Protein AF-A0A962BKD4-F1 (afdb_monomer_lite)

Secondary structure (DSSP, 8-state):
-----EEEEEEEEHHHHHHHHHHHH--------TT-EEEEEEEEEEEE-TTS-EEEEETT----GGGS-HHHHHHHHHHHHHHHHHHTT--HHHHHHHHT--HHHHHHHHHHHH-GGGT--

Sequence (121 aa):
MIIGHETLDITLSVSTLRNTIEKVLGVWLPPVPEDRFVTIKVQFEINRARGGAIHIQPEGVSKNILDLPPERLKRLIQGIVWRDEHFRGKTIRAISESSKYSEAQVRKLITASLDIKSYSL

Structure (mmCIF, N/CA/C/O backbone):
data_AF-A0A962BKD4-F1
#
_entry.id   AF-A0A962BKD4-F1
#
loop_
_atom_site.group_PDB
_atom_site.id
_atom_site.type_symbol
_atom_site.label_atom_id
_atom_site.label_alt_id
_atom_site.label_comp_id
_atom_site.label_asym_id
_atom_site.label_entity_id
_atom_site.label_seq_id
_atom_site.pdbx_PDB_ins_code
_atom_site.Cartn_x
_atom_site.Cartn_y
_atom_site.Cartn_z
_atom_site.occupancy
_atom_site.B_iso_or_equiv
_atom_site.auth_seq_id
_atom_site.auth_comp_id
_atom_site.auth_asym_id
_atom_site.auth_atom_id
_atom_site.pdbx_PDB_model_num
ATOM 1 N N . MET A 1 1 ? -1.765 15.394 8.009 1.00 28.38 1 MET A N 1
ATOM 2 C CA . MET A 1 1 ? -0.819 16.207 7.223 1.00 28.38 1 MET A CA 1
ATOM 3 C C . MET A 1 1 ? -0.570 15.435 5.942 1.00 28.38 1 MET A C 1
ATOM 5 O O . MET A 1 1 ? 0.090 14.408 5.998 1.00 28.38 1 MET A O 1
ATOM 9 N N . ILE A 1 2 ? -1.247 15.823 4.861 1.00 34.50 2 ILE A N 1
ATOM 10 C CA . ILE A 1 2 ? -1.118 15.172 3.552 1.00 34.50 2 ILE A CA 1
ATOM 11 C C . ILE A 1 2 ? 0.162 15.739 2.940 1.00 34.50 2 ILE A C 1
ATOM 13 O O . ILE A 1 2 ? 0.261 16.949 2.749 1.00 34.50 2 ILE A O 1
ATOM 17 N N . ILE A 1 3 ? 1.169 14.889 2.766 1.00 40.38 3 ILE A N 1
ATOM 18 C CA . ILE A 1 3 ? 2.404 15.231 2.057 1.00 40.38 3 ILE A CA 1
ATOM 19 C C . ILE A 1 3 ? 2.055 15.067 0.574 1.00 40.38 3 ILE A C 1
ATOM 21 O O . ILE A 1 3 ? 1.474 14.049 0.208 1.00 40.38 3 ILE A O 1
ATOM 25 N N . GLY A 1 4 ? 2.256 16.127 -0.211 1.00 46.91 4 GLY A N 1
ATOM 26 C CA . GLY A 1 4 ? 1.742 16.250 -1.577 1.00 46.91 4 GLY A CA 1
ATOM 27 C C . GLY A 1 4 ? 2.238 15.168 -2.537 1.00 46.91 4 GLY A C 1
ATOM 28 O O . GLY A 1 4 ? 3.191 14.452 -2.248 1.00 46.91 4 GLY A O 1
ATOM 29 N N . HIS A 1 5 ? 1.567 15.075 -3.683 1.00 49.22 5 HIS A N 1
ATOM 30 C CA . HIS A 1 5 ? 1.942 14.205 -4.794 1.00 49.22 5 HIS A CA 1
ATOM 31 C C . HIS A 1 5 ? 3.372 14.525 -5.248 1.00 49.22 5 HIS A C 1
ATOM 33 O O . HIS A 1 5 ? 3.639 15.634 -5.719 1.00 49.22 5 HIS A O 1
ATOM 39 N N . GLU A 1 6 ? 4.291 13.575 -5.080 1.00 64.50 6 GLU A N 1
ATOM 40 C CA . GLU A 1 6 ? 5.655 13.688 -5.593 1.00 64.50 6 GLU A CA 1
ATOM 41 C C . GLU A 1 6 ? 5.735 13.016 -6.970 1.00 64.50 6 GLU A C 1
ATOM 43 O O . GLU A 1 6 ? 5.063 12.021 -7.257 1.00 64.50 6 GLU A O 1
ATOM 48 N N . THR A 1 7 ? 6.537 13.592 -7.864 1.00 67.38 7 THR A N 1
ATOM 49 C CA . THR A 1 7 ? 6.744 13.072 -9.220 1.00 67.38 7 THR A CA 1
ATOM 50 C C . THR A 1 7 ? 8.059 12.312 -9.284 1.00 67.38 7 THR A C 1
ATOM 52 O O . THR A 1 7 ? 9.117 12.881 -9.010 1.00 67.38 7 THR A O 1
ATOM 55 N N . LEU A 1 8 ? 8.000 11.034 -9.659 1.00 74.75 8 LEU A N 1
ATOM 56 C CA . LEU A 1 8 ? 9.176 10.232 -9.972 1.00 74.75 8 LEU A CA 1
ATOM 57 C C . LEU A 1 8 ? 9.465 10.356 -11.468 1.00 74.75 8 LEU A C 1
ATOM 59 O O . LEU A 1 8 ? 8.707 9.849 -12.298 1.00 74.75 8 LEU A O 1
ATOM 63 N N . ASP A 1 9 ? 10.584 10.995 -11.793 1.00 80.81 9 ASP A N 1
ATOM 64 C CA . ASP A 1 9 ? 11.065 11.139 -13.163 1.00 80.81 9 ASP A CA 1
ATOM 65 C C . ASP A 1 9 ? 12.155 10.089 -13.428 1.00 80.81 9 ASP A C 1
ATOM 67 O O . ASP A 1 9 ? 13.289 10.199 -12.958 1.00 80.81 9 ASP A O 1
ATOM 71 N N . ILE A 1 10 ? 11.816 9.045 -14.187 1.00 82.75 10 ILE A N 1
ATOM 72 C CA . ILE A 1 10 ? 12.759 7.997 -14.589 1.00 82.75 10 ILE A CA 1
ATOM 73 C C . ILE A 1 10 ? 13.315 8.358 -15.962 1.00 82.75 10 ILE A C 1
ATOM 75 O O . ILE A 1 10 ? 12.586 8.340 -16.952 1.00 82.75 10 ILE A O 1
ATOM 79 N N . THR A 1 11 ? 14.609 8.659 -16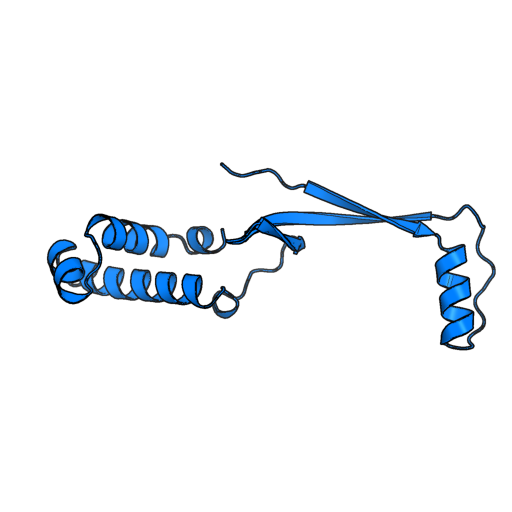.033 1.00 85.19 11 THR A N 1
ATOM 80 C CA . THR A 1 11 ? 15.290 8.973 -17.297 1.00 85.19 11 THR A CA 1
ATOM 81 C C . THR A 1 11 ? 16.047 7.753 -17.807 1.00 85.19 11 THR A C 1
ATOM 83 O O . THR A 1 11 ? 16.893 7.199 -17.109 1.00 85.19 11 THR A O 1
ATOM 86 N N . LEU A 1 12 ? 15.744 7.335 -19.034 1.00 87.94 12 LEU A N 1
ATOM 87 C CA . LEU A 1 12 ? 16.318 6.153 -19.674 1.00 87.94 12 LEU A CA 1
ATOM 88 C C . LEU A 1 12 ? 17.097 6.549 -20.928 1.00 87.94 12 LEU A C 1
ATOM 90 O O . LEU A 1 12 ? 16.568 7.245 -21.795 1.00 87.94 12 LEU A O 1
ATOM 94 N N . SER A 1 13 ? 18.331 6.054 -21.048 1.00 90.56 13 SER A N 1
ATOM 95 C CA . SER A 1 13 ? 19.105 6.106 -22.293 1.00 90.56 13 SER A CA 1
ATOM 96 C C . SER A 1 13 ? 18.571 5.055 -23.267 1.00 90.56 13 SER A C 1
ATOM 98 O O . SER A 1 13 ? 18.626 3.850 -22.996 1.00 90.56 13 SER A O 1
ATOM 100 N N . VAL A 1 14 ? 18.058 5.502 -24.415 1.00 90.25 14 VAL A N 1
ATOM 101 C CA . VAL A 1 14 ? 17.474 4.603 -25.421 1.00 90.25 14 VAL A CA 1
ATOM 102 C C . VAL A 1 14 ? 18.555 3.762 -26.104 1.00 90.25 14 VAL A C 1
ATOM 104 O O . VAL A 1 14 ? 18.327 2.587 -26.387 1.00 90.25 14 VAL A O 1
ATOM 107 N N . SER A 1 15 ? 19.748 4.324 -26.306 1.00 91.81 15 SER A N 1
ATOM 108 C CA . SER A 1 15 ? 20.911 3.609 -26.846 1.00 91.81 15 SER A CA 1
ATOM 109 C C . SER A 1 15 ? 21.341 2.450 -25.936 1.00 91.81 15 SER A C 1
ATOM 111 O O . SER A 1 15 ? 21.549 1.331 -26.408 1.00 91.81 15 SER A O 1
ATOM 113 N N . THR A 1 16 ? 21.371 2.671 -24.620 1.00 89.31 16 THR A N 1
ATOM 114 C CA . THR A 1 16 ? 21.744 1.642 -23.632 1.00 89.31 16 THR A CA 1
ATOM 115 C C . THR A 1 16 ? 20.696 0.531 -23.543 1.00 89.31 16 THR A C 1
ATOM 117 O O . THR A 1 16 ? 21.035 -0.656 -23.497 1.0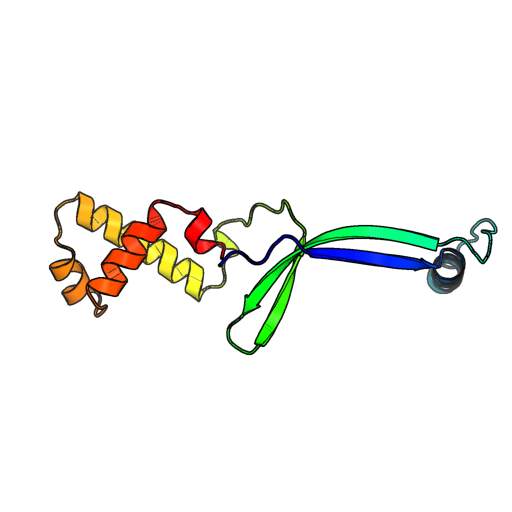0 89.31 16 THR A O 1
ATOM 120 N N . LEU A 1 17 ? 19.411 0.902 -23.555 1.00 90.38 17 LEU A N 1
ATOM 121 C CA . LEU A 1 17 ? 18.306 -0.055 -23.564 1.00 90.38 17 LEU A CA 1
ATOM 122 C C . LEU A 1 17 ? 18.324 -0.922 -24.827 1.00 90.38 17 LEU A C 1
ATOM 124 O O . LEU A 1 17 ? 18.221 -2.142 -24.725 1.00 90.38 17 LEU A O 1
ATOM 128 N N . ARG A 1 18 ? 18.519 -0.312 -26.003 1.00 91.31 18 ARG A N 1
ATOM 129 C CA . ARG A 1 18 ? 18.648 -1.027 -27.278 1.00 91.31 18 ARG A CA 1
ATOM 130 C C . ARG A 1 18 ? 19.765 -2.067 -27.212 1.00 91.31 18 ARG A C 1
ATOM 132 O O . ARG A 1 18 ? 19.494 -3.240 -27.439 1.00 91.31 18 ARG A O 1
ATOM 139 N N . ASN A 1 19 ? 20.979 -1.664 -26.830 1.00 90.69 19 ASN A N 1
ATOM 140 C CA . ASN A 1 19 ? 22.128 -2.572 -26.736 1.00 90.69 19 ASN A CA 1
ATOM 141 C C . ASN A 1 19 ? 21.861 -3.743 -25.775 1.00 90.69 19 ASN A C 1
ATOM 143 O O . ASN A 1 19 ? 22.301 -4.868 -26.007 1.00 90.69 19 ASN A O 1
ATOM 147 N N . THR A 1 20 ? 21.112 -3.489 -24.699 1.00 91.62 20 THR A N 1
ATOM 148 C CA . THR A 1 20 ? 20.728 -4.520 -23.729 1.00 91.62 20 THR A CA 1
ATOM 149 C C . THR A 1 20 ? 19.723 -5.501 -24.334 1.00 91.62 20 THR A C 1
ATOM 151 O O . THR A 1 20 ? 19.878 -6.708 -24.168 1.00 91.62 20 THR A O 1
ATOM 154 N N . ILE A 1 21 ? 18.726 -5.008 -25.075 1.00 92.12 21 ILE A N 1
ATOM 155 C CA . ILE A 1 21 ? 17.735 -5.844 -25.763 1.00 92.12 21 ILE A CA 1
ATOM 156 C C . ILE A 1 21 ? 18.397 -6.705 -26.842 1.00 92.12 21 ILE A C 1
ATOM 158 O O . ILE A 1 21 ? 18.151 -7.908 -26.876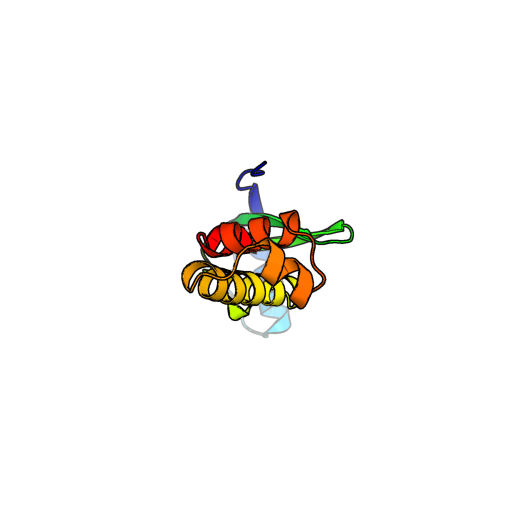 1.00 92.12 21 ILE A O 1
ATOM 162 N N . GLU A 1 22 ? 19.266 -6.130 -27.678 1.00 93.44 22 GLU A N 1
ATOM 163 C CA . GLU A 1 22 ? 19.989 -6.887 -28.710 1.00 93.44 22 GLU A CA 1
ATOM 164 C C . GLU A 1 22 ? 20.863 -7.981 -28.079 1.00 93.44 22 GLU A C 1
ATOM 166 O O . GLU A 1 22 ? 20.847 -9.126 -28.526 1.00 93.44 22 GLU A O 1
ATOM 171 N N . LYS A 1 23 ? 21.561 -7.669 -26.977 1.00 93.31 23 LYS A N 1
ATOM 172 C CA . LYS A 1 23 ? 22.402 -8.633 -26.254 1.00 93.31 23 LYS A CA 1
ATOM 173 C C . LYS A 1 23 ? 21.605 -9.771 -25.612 1.00 93.31 23 LYS A C 1
ATOM 175 O O . LYS A 1 23 ? 22.070 -10.907 -25.616 1.00 93.31 23 LYS A O 1
ATOM 180 N N . VAL A 1 24 ? 20.460 -9.470 -24.999 1.00 94.75 24 VAL A N 1
ATOM 181 C CA . VAL A 1 24 ? 19.678 -10.452 -24.226 1.00 94.75 24 VAL A CA 1
ATOM 182 C C . VAL A 1 24 ? 18.768 -11.283 -25.123 1.00 94.75 24 VAL A C 1
ATOM 184 O O . VAL A 1 24 ? 18.660 -12.490 -24.931 1.00 94.75 24 VAL A O 1
ATOM 187 N N . LEU A 1 25 ? 18.101 -10.646 -26.086 1.00 91.81 25 LEU A N 1
ATOM 188 C CA . LEU A 1 25 ? 17.096 -11.291 -26.933 1.00 91.81 25 LEU A CA 1
ATOM 189 C C . LEU A 1 25 ? 17.655 -11.728 -28.292 1.00 91.81 25 LEU A C 1
ATOM 191 O O . LEU A 1 25 ? 16.964 -12.433 -29.021 1.00 91.81 25 LEU A O 1
ATOM 195 N N . GLY A 1 26 ? 18.876 -11.316 -28.652 1.00 91.12 26 GLY A N 1
ATOM 196 C CA . GLY A 1 26 ? 19.512 -11.684 -29.922 1.00 91.12 26 GLY A CA 1
ATOM 197 C C . GLY A 1 26 ? 18.814 -11.110 -31.158 1.00 91.12 26 GLY A C 1
ATOM 198 O O . GLY A 1 26 ? 19.017 -11.604 -32.264 1.00 91.12 26 GLY A O 1
ATOM 199 N N . VAL A 1 27 ? 17.962 -10.098 -30.982 1.00 92.62 27 VAL A N 1
ATOM 200 C CA . VAL A 1 27 ? 17.234 -9.438 -32.072 1.00 92.62 27 VAL A CA 1
ATOM 201 C C . VAL A 1 27 ? 18.020 -8.242 -32.588 1.00 92.62 27 VAL A C 1
ATOM 203 O O . VAL A 1 27 ? 18.730 -7.593 -31.827 1.00 92.62 27 VAL A O 1
ATOM 206 N N . TRP A 1 28 ? 17.865 -7.921 -33.871 1.00 91.12 28 TRP A N 1
ATOM 207 C CA . TRP A 1 28 ? 18.396 -6.683 -34.433 1.00 91.12 28 TRP A CA 1
ATOM 208 C C . TRP A 1 28 ? 17.399 -5.542 -34.233 1.00 91.12 28 TRP A C 1
ATOM 210 O O . TRP A 1 28 ? 16.217 -5.685 -34.557 1.00 91.12 28 TRP A O 1
ATOM 220 N N . LEU A 1 29 ? 17.874 -4.403 -33.730 1.00 88.06 29 LEU A N 1
ATOM 221 C CA . LEU A 1 29 ? 17.094 -3.177 -33.614 1.00 88.06 29 LEU A CA 1
ATOM 222 C C . LEU A 1 29 ? 17.712 -2.072 -34.483 1.00 88.06 29 LEU A C 1
ATOM 224 O O . LEU A 1 29 ? 18.935 -2.014 -34.639 1.00 88.06 29 LEU A O 1
ATOM 228 N N . PRO A 1 30 ? 16.897 -1.158 -35.039 1.00 89.75 30 PRO A N 1
ATOM 229 C CA . PRO A 1 30 ? 17.407 -0.043 -35.825 1.00 89.75 30 PRO A CA 1
ATOM 230 C C . PRO A 1 30 ? 18.283 0.896 -34.976 1.00 89.75 30 PRO A C 1
ATOM 232 O O . PRO A 1 30 ? 18.052 1.039 -33.770 1.00 89.75 30 PRO A O 1
ATOM 235 N N . PRO A 1 31 ? 19.277 1.566 -35.590 1.00 86.38 31 PRO A N 1
ATOM 236 C CA . PRO A 1 31 ? 20.132 2.508 -34.888 1.00 86.38 31 PRO A CA 1
ATOM 237 C C . PRO A 1 31 ? 19.331 3.686 -34.340 1.00 86.38 31 PRO A C 1
ATOM 239 O O . PRO A 1 31 ? 18.457 4.242 -35.005 1.00 86.38 31 PRO A O 1
ATOM 242 N N . VAL A 1 32 ? 19.653 4.064 -33.106 1.00 86.94 32 VAL A N 1
ATOM 243 C CA . VAL A 1 32 ? 19.012 5.162 -32.382 1.00 86.94 32 VAL A CA 1
ATOM 244 C C . VAL A 1 32 ? 20.098 6.169 -31.999 1.00 86.94 32 VAL A C 1
ATOM 246 O O . VAL A 1 32 ? 21.189 5.727 -31.635 1.00 86.94 32 VAL A O 1
ATOM 249 N N . PRO A 1 33 ? 19.843 7.490 -32.071 1.00 87.69 33 PRO A N 1
ATOM 250 C CA . PRO A 1 33 ? 20.820 8.495 -31.653 1.00 87.69 33 PRO A CA 1
ATOM 251 C C . PRO A 1 33 ? 21.291 8.276 -30.209 1.00 87.69 33 PRO A C 1
ATOM 253 O O . PRO A 1 33 ? 20.469 7.963 -29.342 1.00 87.69 33 PRO A O 1
ATOM 256 N N . GLU A 1 34 ? 22.590 8.455 -29.950 1.00 81.56 34 GLU A N 1
ATOM 257 C CA . GLU A 1 34 ? 23.184 8.201 -28.627 1.00 81.56 34 GLU A CA 1
ATOM 258 C C . GLU A 1 34 ? 22.635 9.134 -27.540 1.00 81.56 34 GLU A C 1
ATOM 260 O O . GLU A 1 34 ? 22.397 8.683 -26.420 1.00 81.56 34 GLU A O 1
ATOM 265 N N . ASP A 1 35 ? 22.303 10.373 -27.910 1.00 84.75 35 ASP A N 1
ATOM 266 C CA . ASP A 1 35 ? 21.764 11.401 -27.010 1.00 84.75 35 ASP A CA 1
ATOM 267 C C . ASP A 1 35 ? 20.242 11.324 -26.827 1.00 84.75 35 ASP A C 1
ATOM 269 O O . ASP A 1 35 ? 19.599 12.259 -26.340 1.00 84.75 35 ASP A O 1
ATOM 273 N N . ARG A 1 36 ? 19.615 10.218 -27.243 1.00 86.00 36 ARG A N 1
ATOM 274 C CA . ARG A 1 36 ? 18.176 10.050 -27.071 1.00 86.00 36 ARG A CA 1
ATOM 275 C C . ARG A 1 36 ? 17.866 9.508 -25.681 1.00 86.00 36 ARG A C 1
ATOM 277 O O . ARG A 1 36 ? 18.072 8.327 -25.392 1.00 86.00 36 ARG A O 1
ATOM 284 N N . PHE A 1 37 ? 17.265 10.366 -24.865 1.00 87.25 37 PHE A N 1
ATOM 285 C CA . PHE A 1 37 ? 16.699 10.010 -23.571 1.00 87.25 37 PHE A CA 1
ATOM 286 C C . PHE A 1 37 ? 15.172 10.026 -23.619 1.00 87.25 37 PHE A C 1
ATOM 288 O O . PHE A 1 37 ? 14.562 10.827 -24.329 1.00 87.25 37 PHE A O 1
ATOM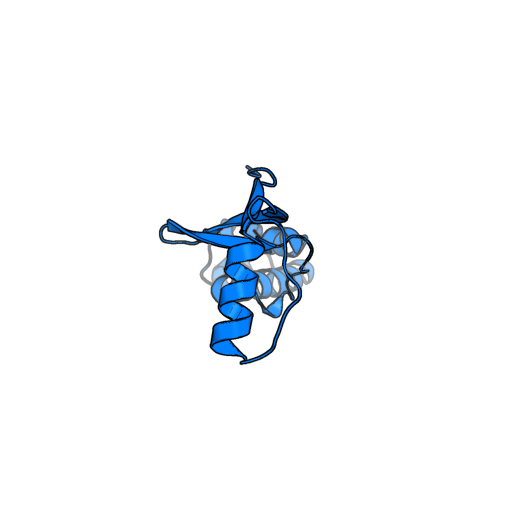 295 N N . VAL A 1 38 ? 14.551 9.129 -22.858 1.00 88.00 38 VAL A N 1
ATOM 296 C CA . VAL A 1 38 ? 13.107 9.139 -22.605 1.00 88.00 38 VAL A CA 1
ATOM 297 C C . VAL A 1 38 ? 12.895 9.297 -21.109 1.00 88.00 38 VAL A C 1
ATOM 299 O O . VAL A 1 38 ? 13.465 8.544 -20.321 1.00 88.00 38 VAL A O 1
ATOM 302 N N . THR A 1 39 ? 12.070 10.270 -20.729 1.00 85.88 39 THR A N 1
ATOM 303 C CA . THR A 1 39 ? 11.661 10.479 -19.339 1.00 85.88 39 THR A CA 1
ATOM 304 C C . THR A 1 39 ? 10.262 9.919 -19.140 1.00 85.88 39 THR A C 1
ATOM 306 O O . THR A 1 39 ? 9.306 10.371 -19.770 1.00 85.88 39 THR A O 1
ATOM 309 N N . ILE A 1 40 ? 10.143 8.939 -18.252 1.00 83.75 40 ILE A N 1
ATOM 310 C CA . ILE A 1 40 ? 8.865 8.409 -17.789 1.00 83.75 40 ILE A CA 1
ATOM 311 C C . ILE A 1 40 ? 8.528 9.142 -16.496 1.00 83.75 40 ILE A C 1
ATOM 313 O O . ILE A 1 40 ? 9.258 9.025 -15.513 1.00 83.75 40 ILE A O 1
ATOM 317 N N . LYS A 1 41 ? 7.436 9.908 -16.514 1.00 81.00 41 LYS A N 1
ATOM 318 C CA . LYS A 1 41 ? 6.935 10.626 -15.340 1.00 81.00 41 LYS A CA 1
ATOM 319 C C . LYS A 1 41 ? 5.833 9.810 -14.690 1.00 81.00 41 LYS A C 1
ATOM 321 O O . LYS A 1 41 ? 4.810 9.559 -15.324 1.00 81.00 41 LYS A O 1
ATOM 326 N N . VAL A 1 42 ? 6.043 9.395 -13.447 1.00 77.56 42 VAL A N 1
ATOM 327 C CA . VAL A 1 42 ? 5.053 8.637 -12.678 1.00 77.56 42 VAL A CA 1
ATOM 328 C C . VAL A 1 42 ? 4.763 9.388 -11.393 1.00 77.56 42 VAL A C 1
ATOM 330 O O . VAL A 1 42 ? 5.670 9.702 -10.625 1.00 77.56 42 VAL A O 1
ATOM 333 N N . GLN A 1 43 ? 3.490 9.683 -11.160 1.00 68.94 43 GLN A N 1
ATOM 334 C CA . GLN A 1 43 ? 3.060 10.235 -9.885 1.00 68.94 43 GLN A CA 1
ATOM 335 C C . GLN A 1 43 ? 2.999 9.114 -8.848 1.00 68.94 43 GLN A C 1
ATOM 337 O O . GLN A 1 43 ? 2.490 8.025 -9.143 1.00 68.94 43 GLN A O 1
ATOM 342 N N . PHE A 1 44 ? 3.539 9.363 -7.656 1.00 66.44 44 PHE A N 1
ATOM 343 C CA . PHE A 1 44 ? 3.549 8.375 -6.586 1.00 66.44 44 PHE A CA 1
ATOM 344 C C . PHE A 1 44 ? 3.181 8.970 -5.232 1.00 66.44 44 PHE A C 1
ATOM 346 O O . PHE A 1 44 ? 3.434 10.136 -4.933 1.00 66.44 44 PHE A O 1
ATOM 353 N N . GLU A 1 45 ? 2.612 8.119 -4.383 1.00 59.47 45 GLU A N 1
ATOM 354 C CA . GLU A 1 45 ? 2.335 8.451 -2.990 1.00 59.47 45 GLU A CA 1
ATOM 355 C C . GLU A 1 45 ? 3.416 7.873 -2.073 1.00 59.47 45 GLU A C 1
ATOM 357 O O . GLU A 1 45 ? 3.703 6.672 -2.110 1.00 59.47 45 GLU A O 1
ATOM 362 N N . ILE A 1 46 ? 3.978 8.712 -1.196 1.00 57.91 46 ILE A N 1
ATOM 363 C CA . ILE A 1 46 ? 4.880 8.271 -0.127 1.00 57.91 46 ILE A CA 1
ATOM 364 C C . ILE A 1 46 ? 4.058 7.854 1.084 1.00 57.91 46 ILE A C 1
ATOM 366 O O . ILE A 1 46 ? 3.576 8.682 1.858 1.00 57.91 46 ILE A O 1
ATOM 370 N N . ASN A 1 47 ? 3.977 6.546 1.308 1.00 57.09 47 ASN A N 1
ATOM 371 C CA . ASN A 1 47 ? 3.384 5.997 2.520 1.00 57.09 47 ASN A CA 1
ATOM 372 C C . ASN A 1 47 ? 4.490 5.552 3.488 1.00 57.09 47 ASN A C 1
ATOM 374 O O . ASN A 1 47 ? 5.285 4.661 3.179 1.00 57.09 47 ASN A O 1
ATOM 378 N N . ARG A 1 48 ? 4.550 6.163 4.681 1.00 51.91 48 ARG A N 1
ATOM 379 C CA . ARG A 1 48 ? 5.472 5.735 5.749 1.00 51.91 48 ARG A CA 1
ATOM 380 C C . ARG A 1 48 ? 4.969 4.434 6.373 1.00 51.91 48 ARG A C 1
ATOM 382 O O . ARG A 1 48 ? 3.964 4.435 7.084 1.00 51.91 48 ARG A O 1
ATOM 389 N N . ALA A 1 49 ? 5.688 3.334 6.162 1.00 51.53 49 ALA A N 1
ATOM 390 C CA . ALA A 1 49 ? 5.434 2.092 6.884 1.00 51.53 49 ALA A CA 1
ATOM 391 C C . ALA A 1 49 ? 6.050 2.140 8.298 1.00 51.53 49 ALA A C 1
ATOM 393 O O . ALA A 1 49 ? 7.042 2.834 8.549 1.00 51.53 49 ALA A O 1
ATOM 394 N N . ARG A 1 50 ? 5.473 1.389 9.250 1.00 43.31 50 ARG A N 1
ATOM 395 C CA . ARG A 1 50 ? 6.071 1.212 10.587 1.00 43.31 50 ARG A CA 1
ATOM 396 C C . ARG A 1 50 ? 7.450 0.562 10.420 1.00 43.31 50 ARG A C 1
ATOM 398 O O . ARG A 1 50 ? 7.518 -0.579 9.985 1.00 43.31 50 ARG A O 1
ATOM 405 N N . GLY A 1 51 ? 8.516 1.292 10.758 1.00 52.25 51 GLY A N 1
ATOM 406 C CA . GLY A 1 51 ? 9.906 0.822 10.648 1.00 52.25 51 GLY A CA 1
ATOM 407 C C . GLY A 1 51 ? 10.807 1.615 9.692 1.00 52.25 51 GLY A C 1
ATOM 408 O O . GLY A 1 51 ? 11.957 1.240 9.523 1.00 52.25 51 GLY A O 1
ATOM 409 N N . GLY A 1 52 ? 10.324 2.702 9.077 1.00 49.81 52 GLY A N 1
ATOM 410 C CA . GLY A 1 52 ? 11.163 3.583 8.244 1.00 49.81 52 GLY A CA 1
ATOM 411 C C . GLY A 1 52 ? 11.276 3.174 6.772 1.00 49.81 52 GLY A C 1
ATOM 412 O O . GLY A 1 52 ? 11.955 3.851 6.008 1.00 49.81 52 GLY A O 1
ATOM 413 N N . ALA A 1 53 ? 10.583 2.114 6.351 1.00 46.97 53 ALA A N 1
ATOM 414 C CA . ALA A 1 53 ? 10.490 1.745 4.943 1.00 46.97 53 ALA A CA 1
ATOM 415 C C . ALA A 1 53 ? 9.565 2.709 4.174 1.00 46.97 53 ALA A C 1
ATOM 417 O O . ALA A 1 53 ? 8.470 3.050 4.641 1.00 46.97 53 ALA A O 1
ATOM 418 N N . ILE A 1 54 ? 10.017 3.131 2.990 1.00 55.56 54 ILE A N 1
ATOM 419 C CA . ILE A 1 54 ? 9.282 3.990 2.057 1.00 55.56 54 ILE A CA 1
ATOM 420 C C . ILE A 1 54 ? 8.596 3.089 1.034 1.00 55.56 54 ILE A C 1
ATOM 422 O O . ILE A 1 54 ? 9.261 2.343 0.319 1.00 55.56 54 ILE A O 1
ATOM 426 N N . HIS A 1 55 ? 7.267 3.149 0.974 1.00 53.19 55 HIS A N 1
ATOM 427 C CA . HIS A 1 55 ? 6.493 2.426 -0.028 1.00 53.19 55 HIS A CA 1
ATOM 428 C C . HIS A 1 55 ? 6.065 3.390 -1.133 1.00 53.19 55 HIS A C 1
ATOM 430 O O . HIS A 1 55 ? 5.307 4.321 -0.864 1.00 53.19 55 HIS A O 1
ATOM 436 N N . ILE A 1 56 ? 6.573 3.164 -2.346 1.00 60.41 56 ILE A N 1
ATOM 437 C CA . ILE A 1 56 ? 6.276 3.941 -3.556 1.00 60.41 56 ILE A CA 1
ATOM 438 C C . ILE A 1 56 ? 5.184 3.194 -4.324 1.00 60.41 56 ILE A C 1
ATOM 440 O O . ILE A 1 56 ? 5.390 2.043 -4.709 1.00 60.41 56 ILE A O 1
ATOM 444 N N . GLN A 1 57 ? 4.025 3.820 -4.535 1.00 57.19 57 GLN A N 1
ATOM 445 C CA . GLN A 1 57 ? 2.935 3.244 -5.333 1.00 57.19 57 GLN A CA 1
ATOM 446 C C . GLN A 1 57 ? 2.423 4.250 -6.371 1.00 57.19 57 GLN A C 1
ATOM 448 O O . GLN A 1 57 ? 2.295 5.425 -6.026 1.00 57.19 57 GLN A O 1
ATOM 453 N N . PRO A 1 58 ? 2.126 3.808 -7.610 1.00 51.38 58 PRO A N 1
ATOM 454 C CA . PRO A 1 58 ? 1.595 4.673 -8.659 1.00 51.38 58 PRO A CA 1
ATOM 455 C C . PRO A 1 58 ? 0.170 5.149 -8.344 1.00 51.38 58 PRO A C 1
ATOM 457 O O . PRO A 1 58 ? -0.622 4.422 -7.738 1.00 51.38 58 PRO A O 1
ATOM 460 N N . GLU A 1 59 ? -0.164 6.358 -8.795 1.00 4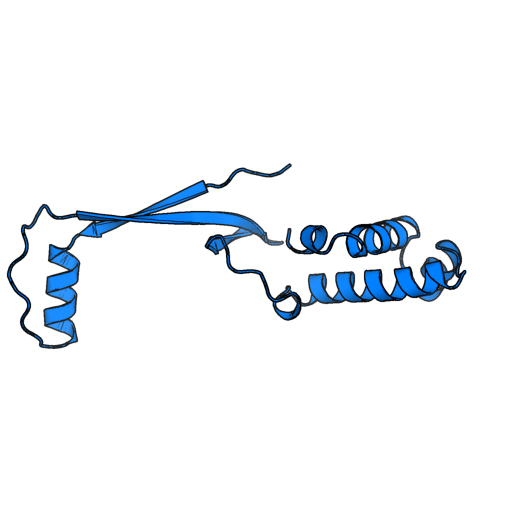7.56 59 GLU A N 1
ATOM 461 C CA . GLU A 1 59 ? -1.511 6.922 -8.663 1.00 47.56 59 GLU A CA 1
ATOM 462 C C . GLU A 1 59 ? -2.577 6.140 -9.449 1.00 47.56 59 GLU A C 1
ATOM 464 O O . GLU A 1 59 ? -2.337 5.630 -10.542 1.00 47.56 59 GLU A O 1
ATOM 469 N N . GLY A 1 60 ? -3.792 6.069 -8.894 1.00 50.31 60 GLY A N 1
ATOM 470 C CA . GLY A 1 60 ? -4.975 5.551 -9.595 1.00 50.31 60 GLY A CA 1
ATOM 471 C C . GLY A 1 60 ? -5.240 4.051 -9.453 1.00 50.31 60 GLY A C 1
ATOM 472 O O . GLY A 1 60 ? -6.303 3.588 -9.867 1.00 50.31 60 GLY A O 1
ATOM 473 N N . VAL A 1 61 ? -4.358 3.284 -8.805 1.00 50.91 61 VAL A N 1
ATOM 474 C CA . VAL A 1 61 ? -4.710 1.923 -8.381 1.00 50.91 61 VAL A CA 1
ATOM 475 C C . VAL A 1 61 ? -5.662 2.057 -7.199 1.00 50.91 61 VAL A C 1
ATOM 477 O O . VAL A 1 61 ? -5.235 2.258 -6.061 1.00 50.91 61 VAL A O 1
ATOM 480 N N . SER A 1 62 ? -6.971 1.980 -7.456 1.00 49.72 62 SER A N 1
ATOM 481 C CA . SER A 1 62 ? -7.954 1.790 -6.394 1.00 49.72 62 SER A CA 1
ATOM 482 C C . SER A 1 62 ? -7.544 0.530 -5.637 1.00 49.72 62 SER A C 1
ATOM 484 O O . SER A 1 62 ? -7.744 -0.576 -6.141 1.00 49.72 62 SER A O 1
ATOM 486 N N . LYS A 1 63 ? -6.902 0.686 -4.471 1.00 58.09 63 LYS A N 1
ATOM 487 C CA . LYS A 1 63 ? -6.561 -0.441 -3.602 1.00 58.09 63 LYS A CA 1
ATOM 488 C C . LYS A 1 63 ? -7.838 -1.238 -3.423 1.00 58.09 63 LYS A C 1
ATOM 490 O O . LYS A 1 63 ? -8.809 -0.716 -2.867 1.00 58.09 63 LYS A O 1
ATOM 495 N N . ASN A 1 64 ? -7.841 -2.485 -3.891 1.00 65.12 64 ASN A N 1
ATOM 496 C CA . ASN A 1 64 ? -8.828 -3.416 -3.396 1.00 65.12 64 ASN A CA 1
ATOM 497 C C . ASN A 1 64 ? -8.687 -3.360 -1.873 1.00 65.12 64 ASN A C 1
ATOM 499 O O . ASN A 1 64 ? -7.583 -3.433 -1.337 1.00 65.12 64 ASN A O 1
ATOM 503 N N . ILE A 1 65 ? -9.786 -3.119 -1.168 1.00 65.25 65 ILE A N 1
ATOM 504 C CA . ILE A 1 65 ? -9.772 -2.953 0.290 1.00 65.25 65 ILE A CA 1
ATOM 505 C C . ILE A 1 65 ? -9.189 -4.215 0.955 1.00 65.25 65 ILE A C 1
ATOM 507 O O . ILE A 1 65 ? -8.634 -4.154 2.050 1.00 65.25 65 ILE A O 1
ATOM 511 N N . LEU A 1 66 ? -9.261 -5.347 0.251 1.00 70.81 66 LEU A N 1
ATOM 512 C CA . LEU A 1 66 ? -8.681 -6.629 0.630 1.00 70.81 66 LEU A CA 1
ATOM 513 C C . LEU A 1 66 ? -7.145 -6.680 0.513 1.00 70.81 66 LEU A C 1
ATOM 515 O O . LEU A 1 66 ? -6.533 -7.505 1.182 1.00 70.81 66 LEU A O 1
ATOM 519 N N . ASP A 1 67 ? -6.522 -5.772 -0.243 1.00 72.00 67 ASP A N 1
ATOM 520 C CA . ASP A 1 67 ? -5.060 -5.649 -0.378 1.00 72.00 67 ASP A CA 1
ATOM 521 C C . ASP A 1 67 ? -4.439 -4.783 0.734 1.00 72.00 67 ASP A C 1
ATOM 523 O O . ASP A 1 67 ? -3.239 -4.489 0.731 1.00 72.00 67 ASP A O 1
ATOM 527 N N . LEU A 1 68 ? -5.244 -4.322 1.700 1.00 72.75 68 LEU A N 1
ATOM 528 C CA . LEU A 1 68 ? -4.724 -3.637 2.877 1.00 72.75 68 LEU A CA 1
ATOM 529 C C . LEU A 1 68 ? -3.803 -4.576 3.678 1.00 72.75 68 LEU A C 1
ATOM 531 O O . LEU A 1 68 ? -4.110 -5.758 3.834 1.00 72.75 68 LEU A O 1
ATOM 535 N N . PRO A 1 69 ? -2.720 -4.051 4.290 1.00 78.88 69 PRO A N 1
ATOM 536 C CA . PRO A 1 69 ? -1.925 -4.819 5.240 1.00 78.88 69 PRO A CA 1
ATOM 537 C C . PRO A 1 69 ? -2.824 -5.481 6.302 1.00 78.88 69 PRO A C 1
ATOM 539 O O . PRO A 1 69 ? -3.754 -4.815 6.775 1.00 78.88 69 PRO A O 1
ATOM 542 N N . PRO A 1 70 ? -2.543 -6.723 6.747 1.00 80.12 70 PRO A N 1
ATOM 543 C CA . PRO A 1 70 ? -3.443 -7.493 7.616 1.00 80.12 70 PRO A CA 1
ATOM 544 C C . PRO A 1 70 ? -3.925 -6.731 8.860 1.00 80.12 70 PRO A C 1
ATOM 546 O O . PRO A 1 70 ? -5.098 -6.773 9.226 1.00 80.12 70 PRO A O 1
ATOM 549 N N . GLU A 1 71 ? -3.035 -5.948 9.470 1.00 80.94 71 GLU A N 1
ATOM 550 C CA . GLU A 1 71 ? -3.345 -5.102 10.627 1.00 80.94 71 GLU A CA 1
ATOM 551 C C . GLU A 1 71 ? -4.341 -3.973 10.318 1.00 80.94 71 GLU A C 1
ATOM 553 O O . GLU A 1 71 ? -5.187 -3.635 11.149 1.00 80.94 71 GLU A O 1
ATOM 558 N N . ARG A 1 72 ? -4.255 -3.367 9.128 1.00 80.00 72 ARG A N 1
ATOM 559 C CA . ARG A 1 72 ? -5.188 -2.317 8.690 1.00 80.00 72 ARG A CA 1
ATOM 560 C C . ARG A 1 72 ? -6.538 -2.912 8.317 1.00 80.00 72 ARG A C 1
ATOM 562 O O . ARG A 1 72 ? -7.558 -2.372 8.738 1.00 80.00 72 ARG A O 1
ATOM 569 N N . LEU A 1 73 ? -6.535 -4.048 7.620 1.00 85.56 73 LEU A N 1
ATOM 570 C CA . LEU A 1 73 ? -7.752 -4.776 7.272 1.00 85.56 73 LEU A CA 1
ATOM 571 C C . LEU A 1 73 ? -8.519 -5.210 8.530 1.00 85.56 73 LEU A C 1
ATOM 573 O O . LEU A 1 73 ? -9.719 -4.967 8.639 1.00 85.56 73 LEU A O 1
ATOM 577 N N . LYS A 1 74 ? -7.818 -5.748 9.537 1.00 88.50 74 LYS A N 1
ATOM 578 C CA . LYS A 1 74 ? -8.412 -6.111 10.833 1.00 88.50 74 LYS A CA 1
ATOM 579 C C . LYS A 1 74 ? -9.111 -4.925 11.499 1.00 88.50 74 LYS A C 1
ATOM 581 O O . LYS A 1 74 ? -10.245 -5.058 11.948 1.00 88.50 74 LYS A O 1
ATOM 586 N N . ARG A 1 75 ? -8.463 -3.757 11.539 1.00 88.12 75 ARG A N 1
ATOM 587 C CA . ARG A 1 75 ? -9.034 -2.534 12.133 1.00 88.12 75 ARG A CA 1
ATOM 588 C C . ARG A 1 75 ? -10.236 -1.995 11.364 1.00 88.12 75 ARG A C 1
ATOM 590 O O . ARG A 1 75 ? -11.137 -1.432 11.981 1.00 88.12 75 ARG A O 1
ATOM 597 N N . LEU A 1 76 ? -10.243 -2.140 10.041 1.00 88.00 76 LEU A N 1
ATOM 598 C CA . LEU A 1 76 ? -11.384 -1.774 9.208 1.00 88.00 76 LEU A CA 1
ATOM 599 C C . LEU A 1 76 ? -12.585 -2.670 9.515 1.00 88.00 76 LEU A C 1
ATOM 601 O O . LEU A 1 76 ? -13.662 -2.164 9.817 1.00 88.00 76 LEU A O 1
ATOM 605 N N . ILE A 1 77 ? -12.379 -3.990 9.514 1.00 90.06 77 ILE A N 1
ATOM 606 C CA . ILE A 1 77 ? -13.426 -4.967 9.838 1.00 90.06 77 ILE A CA 1
ATOM 607 C C . ILE A 1 77 ? -13.964 -4.720 11.253 1.00 90.06 77 ILE A C 1
ATOM 609 O O . ILE A 1 77 ? -15.175 -4.655 11.440 1.00 90.06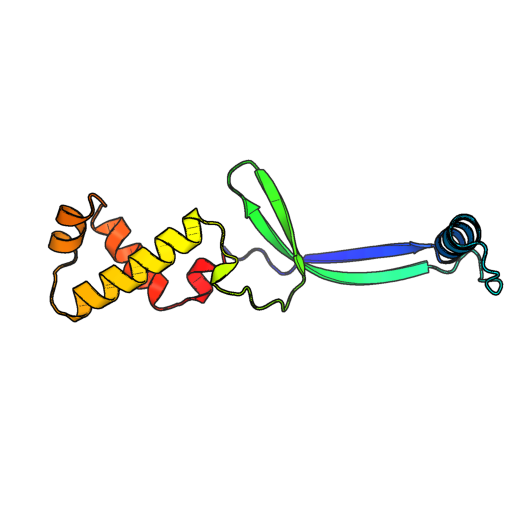 77 ILE A O 1
ATOM 613 N N . GLN A 1 78 ? -13.084 -4.504 12.237 1.00 92.62 78 GLN A N 1
ATOM 614 C CA . GLN A 1 78 ? -13.480 -4.152 13.605 1.00 92.62 78 GLN A CA 1
ATOM 615 C C . GLN A 1 78 ? -14.346 -2.887 13.646 1.00 92.62 78 GLN A C 1
ATOM 617 O O . GLN A 1 78 ? -15.401 -2.895 14.272 1.00 92.62 78 GLN A O 1
ATOM 622 N N . GLY A 1 79 ? -13.939 -1.824 12.944 1.00 92.06 79 GLY A N 1
ATOM 623 C CA . GLY A 1 79 ? -14.717 -0.589 12.850 1.00 92.06 79 GLY A CA 1
ATOM 624 C C . GLY A 1 79 ? -16.111 -0.810 12.260 1.00 92.06 79 GLY A C 1
ATOM 625 O O . GLY A 1 79 ? -17.084 -0.308 12.814 1.00 92.06 79 GLY A O 1
ATOM 626 N N . ILE A 1 80 ? -16.222 -1.607 11.190 1.00 92.62 80 ILE A N 1
ATOM 627 C CA . ILE A 1 80 ? -17.503 -1.943 10.544 1.00 92.62 80 ILE A CA 1
ATOM 628 C C . ILE A 1 80 ? -18.418 -2.719 11.497 1.00 92.62 80 ILE A C 1
ATOM 630 O O . ILE A 1 80 ? -19.589 -2.365 11.634 1.00 92.62 80 ILE A O 1
ATOM 634 N N . VAL A 1 81 ? -17.888 -3.747 12.167 1.00 94.69 81 VAL A N 1
ATOM 635 C CA . VAL A 1 81 ? -18.655 -4.576 13.110 1.00 94.69 81 VAL A CA 1
ATOM 636 C C . VAL A 1 81 ? -19.142 -3.735 14.288 1.00 94.69 81 VAL A C 1
ATOM 638 O O . VAL A 1 81 ? -20.329 -3.735 14.597 1.00 94.69 81 VAL A O 1
ATOM 641 N N . TRP A 1 82 ? -18.258 -2.960 14.916 1.00 95.94 82 TRP A N 1
ATOM 642 C CA . TRP A 1 82 ? -18.626 -2.129 16.065 1.00 95.94 82 TRP A CA 1
ATOM 643 C C . TRP A 1 82 ? -19.571 -0.992 15.700 1.00 95.94 82 TRP A C 1
ATOM 645 O O . TRP A 1 82 ? -20.401 -0.593 16.511 1.00 95.94 82 TRP A O 1
ATOM 655 N N . ARG A 1 83 ? -19.472 -0.469 14.476 1.00 94.25 83 ARG A N 1
ATOM 656 C CA . ARG A 1 83 ? -20.424 0.511 13.960 1.00 94.25 83 ARG A CA 1
ATOM 657 C C . ARG A 1 83 ? -21.823 -0.093 13.865 1.00 94.25 83 ARG A C 1
ATOM 659 O O . ARG A 1 83 ? -22.773 0.544 14.306 1.00 94.25 83 ARG A O 1
ATOM 666 N N . ASP A 1 84 ? -21.946 -1.297 13.310 1.00 95.94 84 ASP A N 1
ATOM 667 C CA . ASP A 1 84 ? -23.229 -2.004 13.221 1.00 95.94 84 ASP A CA 1
ATOM 668 C C . ASP A 1 84 ? -23.798 -2.297 14.619 1.00 95.94 84 ASP A C 1
ATOM 670 O O . ASP A 1 84 ? -24.948 -1.982 14.906 1.00 95.94 84 ASP A O 1
ATOM 674 N N . GLU A 1 85 ? -22.968 -2.781 15.544 1.00 94.44 85 GLU A N 1
ATOM 675 C CA . GLU A 1 85 ? -23.353 -2.958 16.948 1.00 94.44 85 GLU A CA 1
ATOM 676 C C . GLU A 1 85 ? -23.839 -1.662 17.611 1.00 94.44 85 GLU A C 1
ATOM 678 O O . GLU A 1 85 ? -24.843 -1.669 18.329 1.00 94.44 85 GLU A O 1
ATOM 683 N N . HIS A 1 86 ? -23.142 -0.551 17.365 1.00 94.38 86 HIS A N 1
ATOM 684 C CA . HIS A 1 86 ? -23.503 0.748 17.915 1.00 94.38 86 HIS A CA 1
ATOM 685 C C . HIS A 1 86 ? -24.831 1.258 17.350 1.00 94.38 86 HIS A C 1
ATOM 687 O O . HIS A 1 86 ? -25.691 1.700 18.112 1.00 94.38 86 HIS A O 1
ATOM 693 N N . PHE A 1 87 ? -25.042 1.129 16.037 1.00 92.50 87 PHE A N 1
ATOM 694 C CA . PHE A 1 87 ? -26.309 1.494 15.398 1.00 92.50 87 PHE A CA 1
ATOM 695 C C . PHE A 1 87 ? -27.473 0.584 15.800 1.00 92.50 87 PHE A C 1
ATOM 697 O O . PHE A 1 87 ? -28.615 1.033 15.808 1.00 92.50 87 PHE A O 1
ATOM 704 N N . ARG A 1 88 ? -27.196 -0.655 16.219 1.00 95.56 88 ARG A N 1
ATOM 705 C CA . ARG A 1 88 ? -28.174 -1.554 16.857 1.00 95.56 88 ARG A CA 1
ATOM 706 C C . ARG A 1 88 ? -28.446 -1.226 18.332 1.00 95.56 88 ARG A C 1
ATOM 708 O O . ARG A 1 88 ? -29.205 -1.941 18.979 1.00 95.56 88 ARG A O 1
ATOM 715 N N . GLY A 1 89 ? -27.838 -0.170 18.875 1.00 93.19 89 GLY A N 1
ATOM 716 C CA . GLY A 1 89 ? -28.113 0.341 20.218 1.00 93.19 89 GLY A CA 1
ATOM 717 C C . GLY A 1 89 ? -27.099 -0.052 21.295 1.00 93.19 89 GLY A C 1
ATOM 718 O O . GLY A 1 89 ? -27.278 0.342 22.448 1.00 93.19 89 GLY A O 1
ATOM 719 N N . LYS A 1 90 ? -26.011 -0.775 20.974 1.00 95.50 90 LYS A N 1
ATOM 720 C CA . LYS A 1 90 ? -24.926 -0.968 21.953 1.00 95.50 90 LYS A CA 1
ATOM 721 C C . LYS A 1 90 ? -24.199 0.355 22.197 1.00 95.50 90 LYS A C 1
ATOM 723 O O . LYS A 1 90 ? -23.861 1.091 21.270 1.00 95.50 90 LYS A O 1
ATOM 728 N N . THR A 1 91 ? -23.900 0.665 23.454 1.00 95.50 91 THR A N 1
ATOM 729 C CA . THR A 1 91 ? -23.087 1.844 23.781 1.00 95.50 91 THR A CA 1
ATOM 730 C C . THR A 1 91 ? -21.616 1.595 23.435 1.00 95.50 91 THR A C 1
ATOM 732 O O . THR A 1 91 ? -21.136 0.462 23.486 1.00 95.50 91 THR A O 1
ATOM 735 N N . ILE A 1 92 ? -20.869 2.661 23.125 1.00 94.31 92 ILE A N 1
ATOM 736 C CA . ILE A 1 92 ? -19.413 2.577 22.886 1.00 94.31 92 ILE A CA 1
ATOM 737 C C . ILE A 1 92 ? -18.701 1.931 24.081 1.00 94.31 92 ILE A C 1
ATOM 739 O O . ILE A 1 92 ? -17.798 1.118 23.896 1.00 94.31 92 ILE A O 1
ATOM 743 N N . ARG A 1 93 ? -19.156 2.242 25.298 1.00 94.62 93 ARG A N 1
ATOM 744 C CA . ARG A 1 93 ? -18.661 1.640 26.534 1.00 94.62 93 ARG A CA 1
ATOM 745 C C . ARG A 1 93 ? -18.855 0.122 26.561 1.00 94.62 93 ARG A C 1
ATOM 747 O O . ARG A 1 93 ? -17.879 -0.594 26.758 1.00 94.62 93 ARG A O 1
ATOM 754 N N . ALA A 1 94 ? -20.052 -0.379 26.256 1.00 94.81 94 ALA A N 1
ATOM 755 C CA . ALA A 1 94 ? -20.316 -1.821 26.211 1.00 94.81 94 ALA A CA 1
ATOM 756 C C . ALA A 1 94 ? -19.455 -2.550 25.154 1.00 94.81 94 ALA A C 1
ATOM 758 O O . ALA A 1 94 ? -18.973 -3.666 25.373 1.00 94.81 94 ALA A O 1
ATOM 759 N N . ILE A 1 95 ? -19.211 -1.908 24.007 1.00 95.06 95 ILE A N 1
ATOM 760 C CA . ILE A 1 95 ? -18.312 -2.438 22.970 1.00 95.06 95 ILE A CA 1
ATOM 761 C C . ILE A 1 95 ? -16.860 -2.457 23.476 1.00 95.06 95 ILE A C 1
ATOM 763 O O . ILE A 1 95 ? -16.142 -3.434 23.273 1.00 95.06 95 ILE A O 1
ATOM 767 N N . SER A 1 96 ? -16.419 -1.408 24.172 1.00 94.75 96 SER A N 1
ATOM 768 C CA . SER A 1 96 ? -15.067 -1.316 24.740 1.00 94.75 96 SER A CA 1
ATOM 769 C C . SER A 1 96 ? -14.795 -2.409 25.784 1.00 94.75 96 SER A C 1
ATOM 771 O O . SER A 1 96 ? -13.772 -3.094 25.715 1.00 94.75 96 SER A O 1
ATOM 773 N N . GLU A 1 97 ? -15.762 -2.656 26.672 1.00 93.75 97 GLU A N 1
ATOM 774 C CA . GLU A 1 97 ? -15.678 -3.654 27.743 1.00 93.75 97 GLU A CA 1
ATOM 775 C C . GLU A 1 97 ? -15.592 -5.080 27.175 1.00 93.75 97 GLU A C 1
ATOM 777 O O . GLU A 1 97 ? -14.766 -5.878 27.617 1.00 93.75 97 GLU A O 1
ATOM 782 N N . SER A 1 98 ? -16.382 -5.390 26.141 1.00 91.94 98 SER A N 1
ATOM 783 C CA . SER A 1 98 ? -16.379 -6.715 25.500 1.00 91.94 98 SER A CA 1
ATOM 784 C C . SER A 1 98 ? -15.167 -6.967 24.594 1.00 91.94 98 SER A C 1
ATOM 786 O O . SER A 1 98 ? -14.697 -8.100 24.490 1.00 91.94 98 SER A O 1
ATOM 788 N N . SER A 1 99 ? -14.633 -5.928 23.949 1.00 87.06 99 SER A N 1
ATOM 789 C CA . SER A 1 99 ? -13.537 -6.049 22.979 1.00 87.06 99 SER A CA 1
ATOM 790 C C . SER A 1 99 ? -12.138 -5.832 23.572 1.00 87.06 99 SER A C 1
ATOM 792 O O . SER A 1 99 ? -11.149 -6.108 22.891 1.00 87.06 99 SER A O 1
ATOM 794 N N . LYS A 1 100 ? -12.039 -5.382 24.834 1.00 91.19 100 LYS A N 1
ATOM 795 C CA . LYS A 1 100 ? -10.786 -5.006 25.524 1.00 91.19 100 LYS A CA 1
ATOM 796 C C . LYS A 1 100 ? -10.021 -3.861 24.841 1.00 91.19 100 LYS A C 1
ATOM 798 O O . LYS A 1 100 ? -8.800 -3.765 24.966 1.00 91.19 100 LYS A O 1
ATOM 803 N N . TYR A 1 101 ? -10.730 -2.990 24.126 1.00 92.94 101 TYR A N 1
ATOM 804 C CA . TYR A 1 101 ? -10.183 -1.756 23.554 1.00 92.94 101 TYR A CA 1
ATOM 805 C C . TYR A 1 101 ? -10.659 -0.550 24.355 1.00 92.94 101 TYR A C 1
ATOM 807 O O . TYR A 1 101 ? -11.706 -0.601 24.990 1.00 92.94 101 TYR A O 1
ATOM 815 N N . SER A 1 102 ? -9.921 0.561 24.314 1.00 94.75 102 SER A N 1
ATOM 816 C CA . SER A 1 102 ? -10.396 1.795 24.947 1.00 94.75 102 SER A CA 1
ATOM 817 C C . SER A 1 102 ? -11.591 2.377 24.188 1.00 94.75 102 SER A C 1
ATOM 819 O O . SER A 1 102 ? -11.667 2.278 22.961 1.00 94.75 102 SER A O 1
ATOM 821 N N . GLU A 1 103 ? -12.496 3.062 24.890 1.00 94.06 103 GLU A N 1
ATOM 822 C CA . GLU A 1 103 ? -13.623 3.764 24.256 1.00 94.06 103 GLU A CA 1
ATOM 823 C C . GLU A 1 103 ? -13.160 4.735 23.157 1.00 94.06 103 GLU A C 1
ATOM 825 O O . GLU A 1 103 ? -13.794 4.855 22.107 1.00 94.06 103 GLU A O 1
ATOM 830 N N . ALA A 1 104 ? -12.012 5.389 23.365 1.00 92.81 104 ALA A N 1
ATOM 831 C CA . ALA A 1 104 ? -11.394 6.269 22.379 1.00 92.81 104 ALA A CA 1
ATOM 832 C C . ALA A 1 104 ? -10.982 5.516 21.101 1.00 92.81 104 ALA A C 1
ATOM 834 O O . ALA A 1 104 ? -11.206 6.013 19.996 1.00 92.81 104 ALA A O 1
ATOM 835 N N . GLN A 1 105 ? -10.409 4.311 21.225 1.00 90.88 105 GLN A N 1
ATOM 836 C CA . GLN A 1 105 ? -10.079 3.467 20.072 1.00 90.88 105 GLN A CA 1
ATOM 837 C C . GLN A 1 105 ? -11.326 2.962 19.351 1.00 90.88 105 GLN A C 1
ATOM 839 O O . GLN A 1 105 ? -11.359 3.009 18.122 1.00 90.88 105 GLN A O 1
ATOM 844 N N . VAL A 1 106 ? -12.349 2.526 20.091 1.00 93.19 106 VAL A N 1
ATOM 845 C CA . VAL A 1 106 ? -13.625 2.079 19.512 1.00 93.19 106 VAL A CA 1
ATOM 846 C C . VAL A 1 106 ? -14.259 3.210 18.708 1.00 93.19 106 VAL A C 1
ATOM 848 O O . VAL A 1 106 ? -14.540 3.035 17.524 1.00 93.19 106 VAL A O 1
ATOM 851 N N . ARG A 1 107 ? -14.389 4.404 19.301 1.00 92.44 107 ARG A N 1
ATOM 852 C CA . ARG A 1 107 ? -14.914 5.591 18.611 1.00 92.44 107 ARG A CA 1
ATOM 853 C C . ARG A 1 107 ? -14.106 5.912 17.357 1.00 92.44 107 ARG A C 1
ATOM 855 O O . ARG A 1 107 ? -14.690 6.098 16.296 1.00 92.44 107 ARG A O 1
ATOM 862 N N . LYS A 1 108 ? -12.773 5.923 17.458 1.00 91.44 108 LYS A N 1
ATOM 863 C CA . LYS A 1 108 ? -11.882 6.191 16.321 1.00 91.44 108 LYS A CA 1
ATOM 864 C C . LYS A 1 108 ? -12.111 5.212 15.166 1.00 91.44 108 LYS A C 1
ATOM 866 O O . LYS A 1 108 ? -12.148 5.649 14.021 1.00 91.44 108 LYS A O 1
ATOM 871 N N . LEU A 1 109 ? -12.254 3.917 15.450 1.00 92.06 109 LEU A N 1
ATOM 872 C CA . LEU A 1 109 ? -12.463 2.893 14.423 1.00 92.06 109 LEU A CA 1
ATOM 873 C C . LEU A 1 109 ? -13.882 2.921 13.840 1.00 92.06 109 LEU A C 1
ATOM 875 O O . LEU A 1 109 ? -14.035 2.764 12.633 1.00 92.06 109 LEU A O 1
ATOM 879 N N . ILE A 1 110 ? -14.907 3.211 14.645 1.00 92.50 110 ILE A N 1
ATOM 880 C CA . ILE A 1 110 ? -16.266 3.450 14.133 1.00 92.50 110 ILE A CA 1
ATOM 881 C C . ILE A 1 110 ? -16.261 4.644 13.174 1.00 92.50 110 ILE A C 1
ATOM 883 O O . ILE A 1 110 ? -16.742 4.523 12.049 1.00 92.50 110 ILE A O 1
ATOM 887 N N . THR A 1 111 ? -15.681 5.778 13.580 1.00 89.19 111 THR A N 1
ATOM 888 C CA . THR A 1 111 ? -15.624 6.986 12.747 1.00 89.19 111 THR A CA 1
ATOM 889 C C . THR A 1 111 ? -14.832 6.751 11.468 1.00 89.19 111 THR A C 1
ATOM 891 O O . THR A 1 111 ? -15.310 7.101 10.394 1.00 89.19 111 THR A O 1
ATOM 894 N N . ALA A 1 112 ? -13.666 6.108 11.556 1.00 85.12 112 ALA A N 1
ATOM 895 C CA . ALA A 1 112 ? -12.886 5.762 10.376 1.00 85.12 112 ALA A CA 1
ATOM 896 C C . ALA A 1 112 ? -13.689 4.858 9.422 1.00 85.12 112 ALA A C 1
ATOM 898 O O . ALA A 1 112 ? -13.613 5.021 8.211 1.00 85.12 112 ALA A O 1
ATOM 899 N N . SER A 1 113 ? -14.511 3.926 9.928 1.00 85.62 113 SER A N 1
ATOM 900 C CA . SER A 1 113 ? -15.277 2.999 9.070 1.00 85.62 113 SER A CA 1
ATOM 901 C C . SER A 1 113 ? -16.342 3.670 8.199 1.00 85.62 113 SER A C 1
ATOM 903 O O . SER A 1 113 ? -16.820 3.058 7.243 1.00 85.62 113 SER A O 1
ATOM 905 N N . LEU A 1 114 ? -16.740 4.905 8.522 1.00 84.19 114 LEU A N 1
ATOM 906 C CA . LEU A 1 114 ? -17.670 5.699 7.713 1.00 84.19 114 LEU A CA 1
ATOM 907 C C . LEU A 1 114 ? -17.004 6.271 6.458 1.00 84.19 114 LEU A C 1
ATOM 909 O O . LEU A 1 114 ? -17.693 6.530 5.477 1.00 84.19 114 LEU A O 1
ATOM 913 N N . ASP A 1 115 ? -15.680 6.424 6.476 1.00 78.06 115 ASP A N 1
ATOM 914 C CA . ASP A 1 115 ? -14.894 6.882 5.339 1.00 78.06 115 ASP A CA 1
ATOM 915 C C . ASP A 1 115 ? -13.801 5.859 5.024 1.00 78.06 115 ASP A C 1
ATOM 917 O O . ASP A 1 115 ? -12.724 5.850 5.619 1.00 78.06 115 ASP A O 1
ATOM 921 N N . ILE A 1 116 ? -14.070 4.987 4.054 1.00 62.59 116 ILE A N 1
ATOM 922 C CA . ILE A 1 116 ? -13.139 3.937 3.618 1.00 62.59 116 ILE A CA 1
ATOM 923 C C . ILE A 1 116 ? -11.784 4.531 3.182 1.00 62.59 116 ILE A C 1
ATOM 925 O O . ILE A 1 116 ? -10.751 3.887 3.383 1.00 62.59 116 ILE A O 1
ATOM 929 N N . LYS A 1 117 ? -11.748 5.781 2.688 1.00 59.78 117 LYS A N 1
ATOM 930 C CA . LYS A 1 117 ? -10.497 6.469 2.318 1.00 59.78 117 LYS A CA 1
ATOM 931 C C . LYS A 1 117 ? -9.616 6.803 3.528 1.00 59.78 117 LYS A C 1
ATOM 933 O O . LYS A 1 117 ? -8.417 7.031 3.377 1.00 59.78 117 LYS A O 1
ATOM 938 N N . SER A 1 118 ? -10.165 6.777 4.742 1.00 58.53 118 SER A N 1
ATOM 939 C CA . SER A 1 118 ? -9.405 6.990 5.978 1.00 58.53 118 SER A CA 1
ATOM 940 C C . SER A 1 118 ? -8.511 5.801 6.367 1.00 58.53 118 SER A C 1
ATOM 942 O O . SER A 1 118 ? -7.585 5.968 7.162 1.00 58.53 118 SER A O 1
ATOM 944 N N . TYR A 1 119 ? -8.743 4.610 5.794 1.00 56.44 119 TYR A N 1
ATOM 945 C CA . TYR A 1 119 ? -7.935 3.402 6.032 1.00 56.44 119 TYR A CA 1
ATOM 946 C C . TYR A 1 119 ? -6.868 3.144 4.966 1.00 56.44 119 TYR A C 1
ATOM 948 O O . TYR A 1 119 ? -5.948 2.352 5.199 1.00 56.44 119 TYR A O 1
ATOM 956 N N . SER A 1 120 ? -6.962 3.811 3.813 1.00 45.12 120 SER A N 1
ATOM 957 C CA . SER A 1 120 ? -5.958 3.741 2.747 1.00 45.12 120 SER A CA 1
ATOM 958 C C . SER A 1 120 ? -4.662 4.509 3.052 1.00 45.12 120 SER A C 1
ATOM 960 O O . SER A 1 120 ? -3.701 4.329 2.307 1.00 45.12 120 SER A O 1
ATOM 962 N N . LEU A 1 121 ? -4.603 5.268 4.160 1.00 38.56 121 LEU A N 1
ATOM 963 C CA . LEU A 1 121 ? -3.462 6.097 4.590 1.00 38.56 121 LEU A CA 1
ATOM 964 C C . LEU A 1 121 ? -2.499 5.374 5.535 1.00 38.56 121 LEU A C 1
ATOM 966 O O . LEU A 1 121 ? -2.857 5.008 6.682 1.00 38.56 121 LEU A O 1
#

Foldseek 3Di:
DADDWDKDKDKDQPQVVQVVCCVPVVDDDDDDDRPDIDIDIFTWGFDQDPPRDTDTDGPDPPPPLVNQDPVLNVLLVLLVVLLVVVVVPDDLVNSCVVVVHDSVSNVVSVVCNVPSVSSVD

Radius of gyration: 23.84 Å; chains: 1; bounding box: 51×28×64 Å

pLDDT: mean 78.32, std 17.68, range [28.38, 95.94]